Protein AF-A0A7S3RGZ0-F1 (afdb_monomer)

Foldseek 3Di:
DDDDDDDDDDDDDDPPVPPPVQPPCQPPLVVLQLDPVSLVVLLVQLVPDPDQVSNLSSLVVCQPPLLVLQQRPRSLVSLVSSVPRHDCVSNVSNVVVCPVDPCSVVVSVP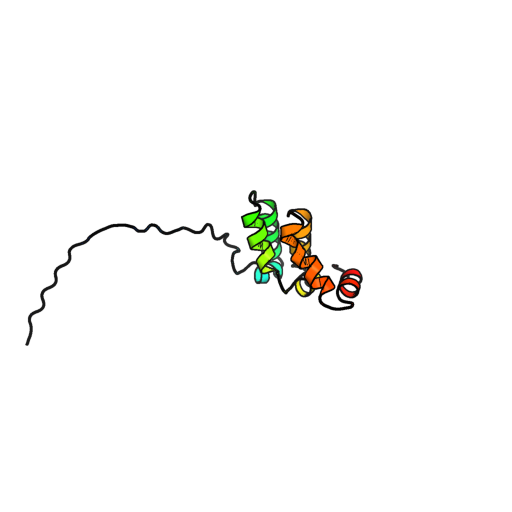HPRD

pLDDT: mean 83.31, std 21.89, range [33.78, 97.88]

Sequence (114 aa):
EALANATSAATSGDKSAQRRHTSPLAGQVWALSQDPQGCREVQRAIEAAVDDEAKAAIANELRGRVFEALRCPHANYVLQKCIINMRPQAIQFVVDELQARSGLAAQAARHKYG

InterPro d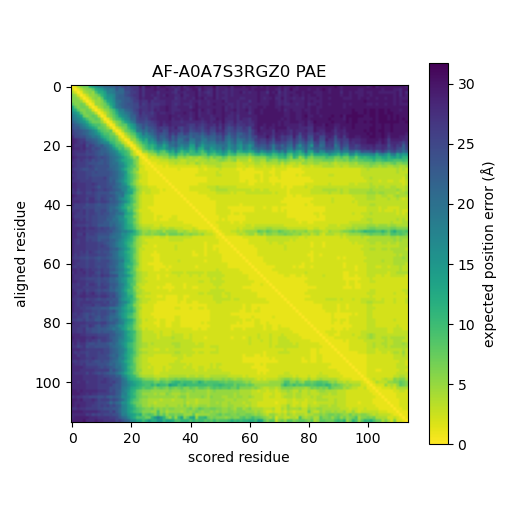omains:
  IPR001313 Pumilio RNA-binding repeat [PF00806] (29-62)
  IPR001313 Pumilio RNA-binding repeat [PF00806] (73-98)
  IPR011989 Armadillo-like helical [G3DSA:1.25.10.10] (8-114)
  IPR016024 Armadillo-type fold [SSF48371] (12-114)
  IPR033133 Pumilio homology domain [PS50303] (1-114)

Secondary structure (DSSP, 8-state):
-----------------------TTTTTHHHHHTSTTHHHHHHHHHHH--SHHHHHHHHHTTTT-HHHHHHSTTHHHHHHHHHHHS-HHHHHHHHHHHHSSTTHHHHHHTSTT-

Solvent-accessible surface area (backbone atoms only — not comparable to full-atom values): 6949 Å² total; per-residue (Å²): 132,89,82,87,80,89,80,90,77,88,78,86,84,76,89,77,71,79,72,67,87,65,56,94,50,70,97,38,47,53,66,28,20,64,30,87,62,39,20,53,54,55,40,49,49,53,71,67,46,87,47,68,65,63,40,37,57,56,50,55,58,43,63,98,37,54,72,58,29,31,70,35,96,33,16,24,59,38,54,51,46,48,66,75,74,48,60,67,82,67,52,43,64,54,58,51,59,33,61,73,40,89,64,42,48,62,50,39,66,68,37,99,62,74

Organism: NCBI:txid141414

Structure (mmCIF, N/CA/C/O backbone):
data_AF-A0A7S3RGZ0-F1
#
_entry.id   AF-A0A7S3RGZ0-F1
#
loop_
_atom_site.group_PDB
_atom_site.id
_atom_site.type_symbol
_atom_site.label_atom_id
_atom_site.label_alt_id
_atom_site.label_comp_id
_atom_site.label_asym_id
_atom_site.label_entity_id
_atom_site.label_seq_id
_atom_site.pdbx_PDB_ins_code
_atom_site.Cartn_x
_atom_site.Cartn_y
_atom_site.Cartn_z
_atom_site.occupancy
_atom_site.B_iso_or_equiv
_atom_site.auth_seq_id
_atom_site.auth_comp_id
_atom_site.auth_asym_id
_atom_site.auth_atom_id
_atom_site.pdbx_PDB_model_num
ATOM 1 N N . GLU A 1 1 ? -8.462 -50.787 -43.543 1.00 34.25 1 GLU A N 1
ATOM 2 C CA . GLU A 1 1 ? -7.062 -50.986 -43.122 1.00 34.25 1 GLU A CA 1
ATOM 3 C C . GLU A 1 1 ? -6.193 -49.892 -43.721 1.00 34.25 1 GLU A C 1
ATOM 5 O O . GLU A 1 1 ? -6.610 -49.258 -44.679 1.00 34.25 1 GLU A O 1
ATOM 10 N N . ALA A 1 2 ? -5.078 -49.634 -43.044 1.00 34.03 2 ALA A N 1
ATOM 11 C CA . ALA A 1 2 ? -4.097 -48.563 -43.188 1.00 34.03 2 ALA A CA 1
ATOM 12 C C . ALA A 1 2 ? -3.959 -47.859 -44.552 1.00 34.03 2 ALA A C 1
ATOM 14 O O . ALA A 1 2 ? -3.801 -48.506 -45.579 1.00 34.03 2 ALA A O 1
ATOM 15 N N . LEU A 1 3 ? -3.812 -46.530 -44.497 1.00 34.41 3 LEU A N 1
ATOM 16 C CA . LEU A 1 3 ? -2.599 -45.868 -44.988 1.00 34.41 3 LEU A CA 1
ATOM 17 C C . LEU A 1 3 ? -2.483 -44.467 -44.376 1.00 34.41 3 LEU A C 1
ATOM 19 O O . LEU A 1 3 ? -3.211 -43.535 -44.708 1.00 34.41 3 LEU A O 1
ATOM 23 N N . ALA A 1 4 ? -1.555 -44.371 -43.429 1.00 37.09 4 ALA A N 1
ATOM 24 C CA . ALA A 1 4 ? -0.995 -43.131 -42.935 1.00 37.09 4 ALA A CA 1
ATOM 25 C C . ALA A 1 4 ? -0.240 -42.425 -44.066 1.00 37.09 4 ALA A C 1
ATOM 27 O O . ALA A 1 4 ? 0.467 -43.081 -44.830 1.00 37.09 4 ALA A O 1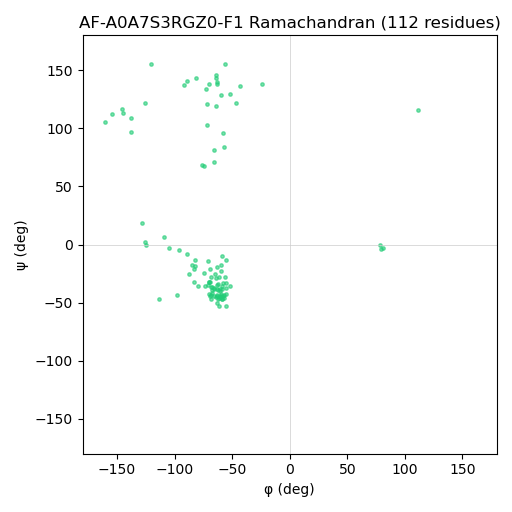
ATOM 28 N N . ASN A 1 5 ? -0.302 -41.095 -44.115 1.00 36.62 5 ASN A N 1
ATOM 29 C CA . ASN A 1 5 ? 0.834 -40.354 -44.638 1.00 36.62 5 ASN A CA 1
ATOM 30 C C . ASN A 1 5 ? 1.012 -39.035 -43.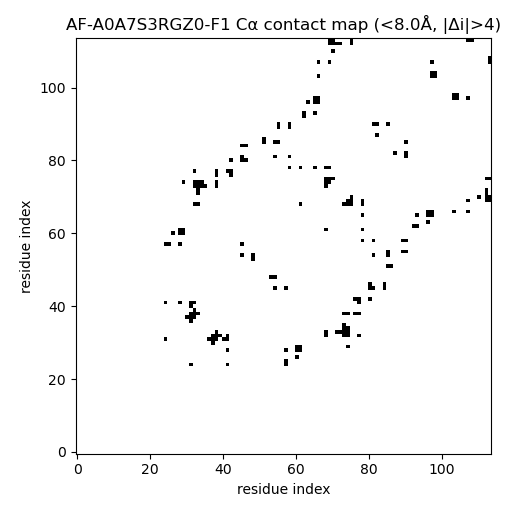893 1.00 36.62 5 ASN A C 1
ATOM 32 O O . ASN A 1 5 ? 0.175 -38.136 -43.934 1.00 36.62 5 ASN A O 1
ATOM 36 N N . ALA A 1 6 ? 2.124 -38.981 -43.169 1.00 37.28 6 ALA A N 1
ATOM 37 C CA . ALA A 1 6 ? 2.649 -37.795 -42.537 1.00 37.28 6 ALA A CA 1
ATOM 38 C C . ALA A 1 6 ? 3.174 -36.843 -43.616 1.00 37.28 6 ALA A C 1
ATOM 40 O O . ALA A 1 6 ? 3.856 -37.251 -44.554 1.00 37.28 6 ALA A O 1
ATOM 41 N N . THR A 1 7 ? 2.907 -35.553 -43.464 1.00 38.34 7 THR A N 1
ATOM 42 C CA . THR A 1 7 ? 3.682 -34.509 -44.135 1.00 38.34 7 THR A CA 1
ATOM 43 C C . THR A 1 7 ? 3.916 -33.395 -43.134 1.00 38.34 7 THR A C 1
ATOM 45 O O . THR A 1 7 ? 3.064 -32.555 -42.866 1.00 38.34 7 THR A O 1
ATOM 48 N N . SER A 1 8 ? 5.096 -33.453 -42.533 1.00 37.62 8 SER A N 1
ATOM 49 C CA . SER A 1 8 ? 5.749 -32.355 -41.845 1.00 37.62 8 SER A CA 1
ATOM 50 C C . SER A 1 8 ? 6.235 -31.332 -42.872 1.00 37.62 8 SER A C 1
ATOM 52 O O . SER A 1 8 ? 7.075 -31.658 -43.708 1.00 37.62 8 SER A O 1
ATOM 54 N N . ALA A 1 9 ? 5.772 -30.092 -42.765 1.00 35.72 9 ALA A N 1
ATOM 55 C CA . ALA A 1 9 ? 6.480 -28.938 -43.296 1.00 35.72 9 ALA A CA 1
ATOM 56 C C . ALA A 1 9 ? 6.241 -27.757 -42.356 1.00 35.72 9 ALA A C 1
ATOM 58 O O . ALA A 1 9 ? 5.112 -27.341 -42.109 1.00 35.72 9 ALA A O 1
ATOM 59 N N . ALA A 1 10 ? 7.341 -27.294 -41.774 1.00 41.72 10 ALA A N 1
ATOM 60 C CA . ALA A 1 10 ? 7.418 -26.135 -40.919 1.00 41.72 10 ALA A CA 1
ATOM 61 C C . ALA A 1 10 ? 7.049 -24.860 -41.684 1.00 41.72 10 ALA A C 1
ATOM 63 O O . ALA A 1 10 ? 7.545 -24.635 -42.787 1.00 41.72 10 ALA A O 1
ATOM 64 N N . THR A 1 11 ? 6.304 -23.974 -41.032 1.00 39.03 11 THR A N 1
ATOM 65 C CA . THR A 1 11 ? 6.370 -22.543 -41.326 1.00 39.03 11 THR A CA 1
ATOM 66 C C . THR A 1 11 ? 6.351 -21.759 -40.027 1.00 39.03 11 THR A C 1
ATOM 68 O O . THR A 1 11 ? 5.385 -21.717 -39.271 1.00 39.03 11 THR A O 1
ATOM 71 N N . SER A 1 12 ? 7.528 -21.207 -39.778 1.00 42.75 12 SER A N 1
ATOM 72 C CA . SER A 1 12 ? 7.905 -20.210 -38.797 1.00 42.75 12 SER A CA 1
ATOM 73 C C . SER A 1 12 ? 7.081 -18.923 -38.909 1.00 42.75 12 SER A C 1
ATOM 75 O O . SER A 1 12 ? 6.659 -18.547 -39.998 1.00 42.75 12 SER A O 1
ATOM 77 N N . GLY A 1 13 ? 6.991 -18.199 -37.791 1.00 33.78 13 GLY A N 1
ATOM 78 C CA . GLY A 1 13 ? 6.513 -16.814 -37.716 1.00 33.78 13 GLY A CA 1
ATOM 79 C C . GLY A 1 13 ? 5.172 -16.730 -36.988 1.00 33.78 13 GLY A C 1
ATOM 80 O O . GLY A 1 13 ? 4.191 -17.291 -37.440 1.00 33.78 13 GLY A O 1
ATOM 81 N N . ASP A 1 14 ? 5.022 -16.096 -35.833 1.00 38.12 14 ASP A N 1
ATOM 82 C CA . ASP A 1 14 ? 5.862 -15.115 -35.163 1.00 38.12 14 ASP A CA 1
ATOM 83 C C . ASP A 1 14 ? 5.543 -15.226 -33.664 1.00 38.12 14 ASP A C 1
ATOM 85 O O . ASP A 1 14 ? 4.426 -14.956 -33.217 1.00 38.12 14 ASP A O 1
ATOM 89 N N . LYS A 1 15 ? 6.517 -15.696 -32.875 1.00 39.72 15 LYS A N 1
ATOM 90 C CA . LYS A 1 15 ? 6.463 -15.635 -31.412 1.00 39.72 15 LYS A CA 1
ATOM 91 C C . LYS A 1 15 ? 6.774 -14.205 -30.989 1.00 39.72 15 LYS A C 1
ATOM 93 O O . LYS A 1 15 ? 7.772 -13.952 -30.319 1.00 39.72 15 LYS A O 1
ATOM 98 N N . SER A 1 16 ? 5.869 -13.291 -31.300 1.00 40.56 16 SER A N 1
ATOM 99 C CA . SER A 1 16 ? 5.763 -12.021 -30.601 1.00 40.56 16 SER A CA 1
ATOM 100 C C . SER A 1 16 ? 5.138 -12.304 -29.238 1.00 40.56 16 SER A C 1
ATOM 102 O O . SER A 1 16 ? 3.990 -11.978 -28.944 1.00 40.56 16 SER A O 1
ATOM 104 N N . ALA A 1 17 ? 5.911 -13.008 -28.406 1.00 47.41 17 ALA A N 1
ATOM 105 C CA . ALA A 1 17 ? 5.709 -13.049 -26.979 1.00 47.41 17 ALA A CA 1
ATOM 106 C C . ALA A 1 17 ? 5.797 -11.600 -26.518 1.00 47.41 17 ALA A C 1
ATOM 108 O O . ALA A 1 17 ? 6.886 -11.066 -26.309 1.00 47.41 17 ALA A O 1
ATOM 109 N N . GLN A 1 18 ? 4.632 -10.969 -26.391 1.00 46.25 18 GLN 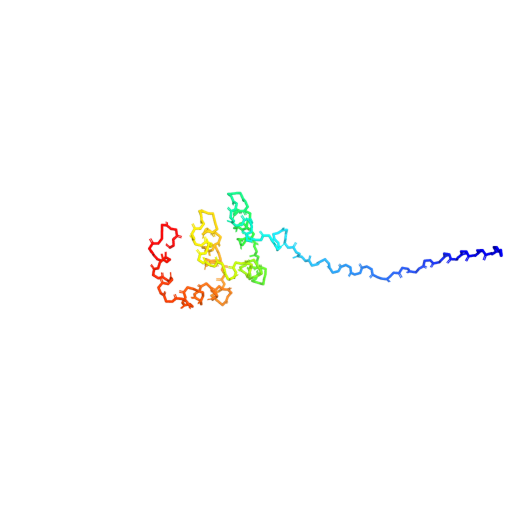A N 1
ATOM 110 C CA . GLN A 1 18 ? 4.441 -9.781 -25.589 1.00 46.25 18 GLN A CA 1
ATOM 111 C C . GLN A 1 18 ? 4.895 -10.169 -24.179 1.00 46.25 18 GLN A C 1
ATOM 113 O O . GLN A 1 18 ? 4.097 -10.617 -23.353 1.00 46.25 18 GLN A O 1
ATOM 118 N N . ARG A 1 19 ? 6.206 -10.084 -23.917 1.00 44.44 19 ARG A N 1
ATOM 119 C CA . ARG A 1 19 ? 6.785 -10.121 -22.580 1.00 44.44 19 ARG A CA 1
ATOM 120 C C . ARG A 1 19 ? 6.271 -8.855 -21.928 1.00 44.44 19 ARG A C 1
ATOM 122 O O . ARG A 1 19 ? 6.930 -7.822 -21.931 1.00 44.44 19 ARG A O 1
ATOM 129 N N . ARG A 1 20 ? 5.035 -8.927 -21.432 1.00 47.78 20 ARG A N 1
ATOM 130 C CA . ARG A 1 20 ? 4.539 -8.002 -20.429 1.00 47.78 20 ARG A CA 1
ATOM 131 C C . ARG A 1 20 ? 5.658 -7.956 -19.399 1.00 47.78 20 ARG A C 1
ATOM 133 O O . ARG A 1 20 ? 6.068 -9.010 -18.910 1.00 47.78 20 ARG A O 1
ATOM 140 N N . HIS A 1 21 ? 6.203 -6.776 -19.140 1.00 43.97 21 HIS A N 1
ATOM 141 C CA . HIS A 1 21 ? 7.060 -6.558 -17.986 1.00 43.97 21 HIS A CA 1
ATOM 142 C C . HIS A 1 21 ? 6.180 -6.727 -16.741 1.00 43.97 21 HIS A C 1
ATOM 144 O O . HIS A 1 21 ? 5.800 -5.769 -16.082 1.00 43.97 21 HIS A O 1
ATOM 150 N N . THR A 1 22 ? 5.769 -7.961 -16.452 1.00 48.94 22 THR A N 1
ATOM 151 C CA . THR A 1 22 ? 5.156 -8.312 -15.186 1.00 48.94 22 THR A CA 1
ATOM 152 C C . THR A 1 22 ? 6.297 -8.261 -14.194 1.00 48.94 22 THR A C 1
ATOM 154 O O . THR A 1 22 ? 7.159 -9.143 -14.192 1.00 48.94 22 THR A O 1
ATOM 157 N N . SER A 1 23 ? 6.347 -7.186 -13.405 1.00 61.41 23 SER A N 1
ATOM 158 C CA . SER A 1 23 ? 7.134 -7.173 -12.175 1.00 61.41 23 SER A CA 1
ATOM 159 C C . SER A 1 23 ? 6.908 -8.515 -11.462 1.00 61.41 23 SER A C 1
ATOM 161 O O . SER A 1 23 ? 5.758 -8.962 -11.424 1.00 61.41 23 SER A O 1
ATOM 163 N N . PRO A 1 24 ? 7.941 -9.189 -10.926 1.00 71.62 24 PRO A N 1
ATOM 164 C CA . PRO A 1 24 ? 7.789 -10.484 -10.247 1.00 71.62 24 PRO A CA 1
ATOM 165 C C . PRO A 1 24 ? 6.773 -10.454 -9.088 1.00 71.62 24 PRO A C 1
ATOM 167 O O . PRO A 1 24 ? 6.337 -11.499 -8.619 1.00 71.62 24 PRO A O 1
ATOM 170 N N . LEU A 1 25 ? 6.370 -9.254 -8.664 1.00 83.00 25 LEU A N 1
ATOM 171 C CA . LEU A 1 25 ? 5.368 -8.991 -7.638 1.00 83.00 25 LEU A CA 1
ATOM 172 C C . LEU A 1 25 ? 3.919 -8.998 -8.149 1.00 83.00 25 LEU A C 1
ATOM 174 O O . LEU A 1 25 ? 3.006 -9.086 -7.334 1.00 83.00 25 LEU A O 1
ATOM 178 N N . ALA A 1 26 ? 3.694 -8.879 -9.460 1.00 85.62 26 ALA A N 1
ATOM 179 C CA . ALA A 1 26 ? 2.357 -8.726 -10.029 1.00 85.62 26 ALA A CA 1
ATOM 180 C C . ALA A 1 26 ? 1.460 -9.924 -9.677 1.00 85.62 26 ALA A C 1
ATOM 182 O O . ALA A 1 26 ? 1.831 -11.081 -9.885 1.00 85.62 26 ALA A O 1
ATOM 183 N N . GLY A 1 27 ? 0.274 -9.637 -9.143 1.00 91.62 27 GLY A N 1
ATOM 184 C CA . GLY A 1 27 ? -0.689 -10.627 -8.653 1.00 91.62 27 GLY A CA 1
ATOM 185 C C . GLY A 1 27 ? -0.366 -11.200 -7.269 1.00 91.62 27 GLY A C 1
ATOM 186 O O . GLY A 1 27 ? -1.112 -12.043 -6.772 1.00 91.62 27 GLY A O 1
ATOM 187 N N . GLN A 1 28 ? 0.732 -10.771 -6.645 1.00 94.88 28 GLN A N 1
ATOM 188 C CA . GLN A 1 28 ? 1.184 -11.230 -5.331 1.00 94.88 28 GLN A CA 1
ATOM 189 C C . GLN A 1 28 ? 1.385 -10.075 -4.343 1.00 94.88 28 GLN A C 1
ATOM 191 O O . GLN A 1 28 ? 1.732 -10.328 -3.189 1.00 94.88 28 GLN A O 1
ATOM 196 N N . VAL A 1 29 ? 1.145 -8.820 -4.745 1.00 96.31 29 VAL A N 1
ATOM 197 C CA . VAL A 1 29 ? 1.478 -7.635 -3.937 1.00 96.31 29 VAL A CA 1
ATOM 198 C C . VAL A 1 29 ? 0.800 -7.698 -2.579 1.00 96.31 29 VAL A C 1
ATOM 200 O O . VAL A 1 29 ? 1.442 -7.437 -1.564 1.00 96.31 29 VAL A O 1
ATOM 203 N N . TRP A 1 30 ? -0.476 -8.088 -2.534 1.00 97.25 30 TRP A N 1
ATOM 204 C CA . TRP A 1 30 ? -1.191 -8.216 -1.268 1.00 97.25 30 TRP A CA 1
ATOM 205 C C . TRP A 1 30 ? -0.556 -9.252 -0.338 1.00 97.25 30 TRP A C 1
ATOM 207 O O . TRP A 1 30 ? -0.246 -8.933 0.807 1.00 97.25 30 TRP A O 1
ATOM 217 N N . ALA A 1 31 ? -0.338 -10.472 -0.837 1.00 97.00 31 ALA A N 1
ATOM 218 C CA . ALA A 1 31 ? 0.216 -11.562 -0.041 1.00 97.00 31 ALA A CA 1
ATOM 219 C C . ALA A 1 31 ? 1.617 -11.208 0.480 1.00 97.00 31 ALA A C 1
ATOM 221 O O . ALA A 1 31 ? 1.896 -11.357 1.667 1.00 97.00 31 ALA A O 1
ATOM 222 N N . LEU A 1 32 ? 2.465 -10.647 -0.386 1.00 97.31 32 LEU A N 1
ATOM 223 C CA . LEU A 1 32 ? 3.809 -10.207 -0.020 1.00 97.31 32 LEU A CA 1
ATOM 224 C C . LEU A 1 32 ? 3.784 -9.043 0.971 1.00 97.31 32 LEU A C 1
ATOM 226 O O . LEU A 1 32 ? 4.588 -9.018 1.893 1.00 97.31 32 LEU A O 1
ATOM 230 N N . SER A 1 33 ? 2.842 -8.106 0.849 1.00 97.75 33 SER A N 1
ATOM 231 C CA . SER A 1 33 ? 2.721 -6.980 1.787 1.00 97.75 33 SER A CA 1
ATOM 232 C C . SER A 1 33 ? 2.440 -7.431 3.222 1.00 97.75 33 SER A C 1
ATOM 234 O O . SER A 1 33 ? 2.818 -6.734 4.162 1.00 97.75 33 SER A O 1
ATOM 236 N N . GLN A 1 34 ? 1.795 -8.584 3.410 1.00 97.56 34 GLN A N 1
ATOM 237 C CA . GLN A 1 34 ? 1.529 -9.154 4.731 1.00 97.56 34 GLN A CA 1
ATOM 238 C C . GLN A 1 34 ? 2.722 -9.932 5.311 1.00 97.56 34 GLN A C 1
ATOM 240 O O . GLN A 1 34 ? 2.721 -10.219 6.507 1.00 97.56 34 GLN A O 1
ATOM 245 N N . ASP A 1 35 ? 3.733 -10.250 4.499 1.00 96.88 35 ASP A N 1
ATOM 246 C CA . ASP A 1 35 ? 4.909 -11.024 4.899 1.00 96.88 35 ASP A CA 1
ATOM 247 C C . ASP A 1 35 ? 6.049 -10.125 5.442 1.00 96.88 35 ASP A C 1
ATOM 249 O O . ASP A 1 35 ? 6.313 -9.052 4.884 1.00 96.88 35 ASP A O 1
ATOM 253 N N . PRO A 1 36 ? 6.781 -10.535 6.501 1.00 94.00 36 PRO A N 1
ATOM 254 C CA . PRO A 1 36 ? 7.886 -9.751 7.060 1.00 94.00 36 PRO A CA 1
ATOM 255 C C . PRO A 1 36 ? 9.020 -9.413 6.078 1.00 94.00 36 PRO A C 1
ATOM 257 O O . PRO A 1 36 ? 9.647 -8.357 6.217 1.00 94.00 36 PRO A O 1
ATOM 260 N N . GLN A 1 37 ? 9.314 -10.292 5.115 1.00 95.31 37 GLN A N 1
ATOM 261 C CA . GLN A 1 37 ? 10.336 -10.075 4.086 1.00 95.31 37 GLN A CA 1
ATOM 262 C C . GLN A 1 37 ? 9.709 -9.570 2.787 1.00 95.31 37 GLN A C 1
ATOM 264 O O . GLN A 1 37 ? 10.196 -8.587 2.225 1.00 95.31 37 GLN A O 1
ATOM 269 N N . GLY A 1 38 ? 8.586 -10.156 2.371 1.00 95.75 38 GLY A N 1
ATOM 270 C CA . GLY A 1 38 ? 7.840 -9.757 1.180 1.00 95.75 38 GLY A CA 1
ATOM 271 C C . GLY A 1 38 ? 7.449 -8.281 1.205 1.00 95.75 38 GLY A C 1
ATOM 272 O O . GLY A 1 38 ? 7.583 -7.591 0.194 1.00 95.75 38 GLY A O 1
ATOM 273 N N . CYS A 1 39 ? 7.093 -7.728 2.371 1.00 96.88 39 CYS A N 1
ATOM 274 C CA . CYS A 1 39 ? 6.747 -6.312 2.458 1.00 96.88 39 CYS A CA 1
ATOM 275 C C . CYS A 1 39 ? 7.943 -5.410 2.126 1.00 96.88 39 CYS A C 1
ATOM 277 O O . CYS A 1 39 ? 7.753 -4.311 1.612 1.00 96.88 39 CYS A O 1
ATOM 279 N N . ARG A 1 40 ? 9.183 -5.857 2.369 1.00 97.38 40 ARG A N 1
ATOM 280 C CA . ARG A 1 40 ? 10.399 -5.109 2.016 1.00 97.38 40 ARG A CA 1
ATOM 281 C C . ARG A 1 40 ? 10.652 -5.146 0.515 1.00 97.38 40 ARG A C 1
ATOM 283 O O . ARG A 1 40 ? 11.115 -4.155 -0.040 1.00 97.38 40 ARG A O 1
ATOM 290 N N . GLU A 1 41 ? 10.345 -6.260 -0.140 1.00 96.12 41 GLU A N 1
ATOM 291 C CA . GLU A 1 41 ? 10.454 -6.387 -1.596 1.00 96.12 41 GLU A CA 1
ATOM 292 C C . GLU A 1 41 ? 9.466 -5.464 -2.306 1.00 96.12 41 GLU A C 1
ATOM 294 O O . GLU A 1 41 ? 9.860 -4.726 -3.210 1.00 96.12 41 GLU A O 1
ATOM 299 N N . VAL A 1 42 ? 8.216 -5.420 -1.836 1.00 96.81 42 VAL A N 1
ATOM 300 C CA . VAL A 1 42 ? 7.200 -4.509 -2.379 1.00 96.81 42 VAL A CA 1
ATOM 301 C C . VAL A 1 42 ? 7.602 -3.047 -2.167 1.00 96.81 42 VAL A C 1
ATOM 303 O O . VAL A 1 42 ? 7.537 -2.254 -3.103 1.00 96.81 42 VAL A O 1
ATOM 306 N N . GLN A 1 43 ? 8.086 -2.685 -0.973 1.00 97.12 43 GLN A N 1
ATOM 307 C CA . GLN A 1 43 ? 8.565 -1.322 -0.702 1.00 97.12 43 GLN A CA 1
ATOM 308 C C . GLN A 1 43 ? 9.724 -0.922 -1.624 1.00 97.12 43 GLN A C 1
ATOM 310 O O . GLN A 1 43 ? 9.682 0.153 -2.218 1.00 97.12 43 GLN A O 1
ATOM 315 N N . ARG A 1 44 ? 10.717 -1.802 -1.815 1.00 95.94 44 ARG A N 1
ATOM 316 C CA . ARG A 1 44 ? 11.831 -1.556 -2.746 1.00 95.94 44 ARG A CA 1
ATOM 317 C C . ARG A 1 44 ? 11.356 -1.407 -4.184 1.00 95.94 44 ARG A C 1
ATOM 319 O O . ARG A 1 44 ? 11.883 -0.568 -4.901 1.00 95.94 44 ARG A O 1
ATOM 326 N N . ALA A 1 45 ? 10.374 -2.195 -4.614 1.00 94.44 45 ALA A N 1
ATOM 327 C CA . ALA A 1 45 ? 9.823 -2.067 -5.957 1.00 94.44 45 ALA A CA 1
ATOM 328 C C . ALA A 1 45 ? 9.094 -0.733 -6.163 1.00 94.44 45 ALA A C 1
ATOM 330 O O . ALA A 1 45 ? 9.242 -0.132 -7.223 1.00 94.44 45 ALA A O 1
ATOM 331 N N . ILE A 1 46 ? 8.370 -0.237 -5.153 1.00 95.00 46 ILE A N 1
ATOM 332 C CA . ILE A 1 46 ? 7.752 1.099 -5.189 1.00 95.00 46 ILE A CA 1
ATOM 333 C C . ILE A 1 46 ? 8.822 2.196 -5.285 1.00 95.00 46 ILE A C 1
ATOM 335 O O . ILE A 1 46 ? 8.657 3.138 -6.058 1.00 95.00 46 ILE A O 1
ATOM 339 N N . GLU A 1 47 ? 9.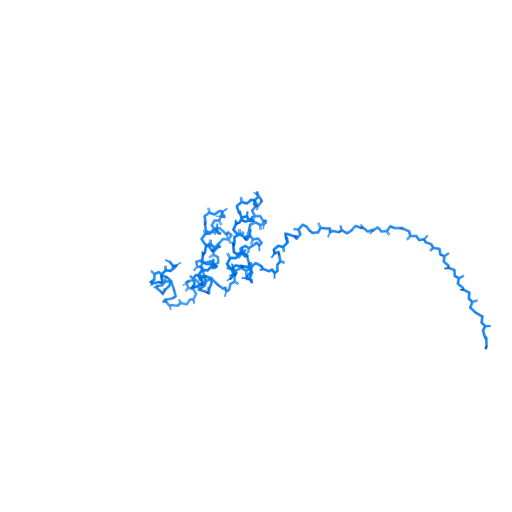909 2.079 -4.520 1.00 94.69 47 GLU A N 1
ATOM 340 C CA . GLU A 1 47 ? 11.006 3.059 -4.508 1.00 94.69 47 GLU A CA 1
ATOM 341 C C . GLU A 1 47 ? 11.847 3.026 -5.795 1.00 94.69 47 GLU A C 1
ATOM 343 O O . GLU A 1 47 ? 12.296 4.069 -6.264 1.00 94.69 47 GLU A O 1
ATOM 348 N N . ALA A 1 48 ? 12.044 1.844 -6.387 1.00 92.62 48 ALA A N 1
ATOM 349 C CA . ALA A 1 48 ? 12.829 1.663 -7.607 1.00 92.62 48 ALA A CA 1
ATOM 350 C C . ALA A 1 48 ? 12.040 1.934 -8.898 1.00 92.62 48 ALA A C 1
ATOM 352 O O . ALA A 1 48 ? 12.644 2.176 -9.944 1.00 92.62 48 ALA A O 1
ATOM 353 N N . ALA A 1 49 ? 10.706 1.867 -8.860 1.00 90.38 49 ALA A N 1
ATOM 354 C CA . ALA A 1 49 ? 9.879 2.155 -10.022 1.00 90.38 49 ALA A CA 1
ATOM 355 C C . ALA A 1 49 ? 10.047 3.625 -10.440 1.00 90.38 49 ALA A C 1
ATOM 357 O O . ALA A 1 49 ? 9.749 4.545 -9.681 1.00 90.38 49 ALA A O 1
ATOM 358 N N . VAL A 1 50 ? 10.519 3.842 -11.667 1.00 89.12 50 VAL A N 1
ATOM 359 C CA . VAL A 1 50 ? 10.646 5.186 -12.259 1.00 89.12 50 VAL A CA 1
ATOM 360 C C . VAL A 1 50 ? 9.316 5.646 -12.852 1.00 89.12 50 VAL A C 1
ATOM 362 O O . VAL A 1 50 ? 9.006 6.832 -12.844 1.00 89.12 50 VAL A O 1
ATOM 365 N N . ASP A 1 51 ? 8.532 4.694 -13.347 1.00 91.62 51 ASP A N 1
ATOM 366 C CA . ASP A 1 51 ? 7.279 4.945 -14.036 1.00 91.62 51 ASP A CA 1
ATOM 367 C C . ASP A 1 51 ? 6.074 4.937 -13.080 1.00 91.62 51 ASP A C 1
ATOM 369 O O . ASP A 1 51 ? 5.943 4.086 -12.192 1.00 91.62 51 ASP A O 1
ATOM 373 N N . ASP A 1 52 ? 5.181 5.902 -13.285 1.00 92.75 52 ASP A N 1
ATOM 374 C CA . ASP A 1 52 ? 3.979 6.071 -12.477 1.00 92.75 52 ASP A CA 1
ATOM 375 C C . ASP A 1 52 ? 2.954 4.965 -12.729 1.00 92.75 52 ASP A C 1
ATOM 377 O O . ASP A 1 52 ? 2.230 4.599 -11.802 1.00 92.75 52 ASP A O 1
ATOM 381 N N . GLU A 1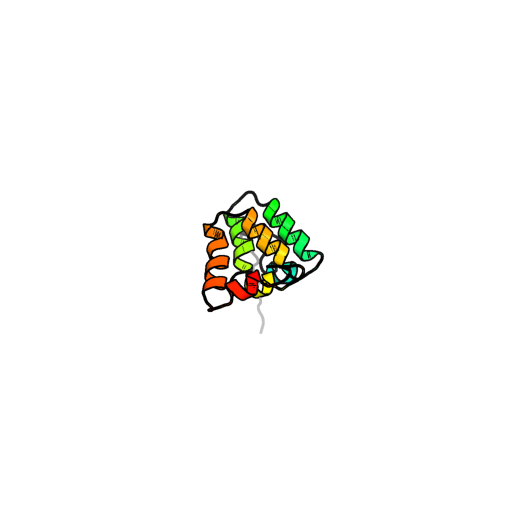 53 ? 2.883 4.421 -13.948 1.00 92.31 53 GLU A N 1
ATOM 382 C CA . GLU A 1 53 ? 1.971 3.319 -14.265 1.00 92.31 53 GLU A CA 1
ATOM 383 C C . GLU A 1 53 ? 2.398 2.047 -13.522 1.00 92.31 53 GLU A C 1
ATOM 385 O O . GLU A 1 53 ? 1.566 1.388 -12.897 1.00 92.31 53 GLU A O 1
ATOM 390 N N . ALA A 1 54 ? 3.702 1.761 -13.468 1.00 91.75 54 ALA A N 1
ATOM 391 C CA . ALA A 1 54 ? 4.244 0.665 -12.667 1.00 91.75 54 ALA A CA 1
ATOM 392 C C . ALA A 1 54 ? 3.935 0.815 -11.163 1.00 91.75 54 ALA A C 1
ATOM 394 O O . ALA A 1 54 ? 3.503 -0.145 -10.517 1.00 91.75 54 ALA A O 1
ATOM 395 N N . LYS A 1 55 ? 4.106 2.018 -10.596 1.00 94.00 55 LYS A N 1
ATOM 396 C CA . LYS A 1 55 ? 3.733 2.308 -9.198 1.00 94.00 55 LYS A CA 1
ATOM 397 C C . LYS A 1 55 ? 2.235 2.129 -8.960 1.00 94.00 55 LYS A C 1
ATOM 399 O O . LYS A 1 55 ? 1.837 1.488 -7.986 1.00 94.00 55 LYS A O 1
ATOM 404 N N . ALA A 1 56 ? 1.410 2.667 -9.856 1.00 94.06 56 ALA A N 1
ATOM 405 C CA . ALA A 1 56 ? -0.039 2.565 -9.774 1.00 94.06 56 ALA A CA 1
ATOM 406 C C . ALA A 1 56 ? -0.512 1.108 -9.869 1.00 94.06 56 ALA A C 1
ATOM 408 O O . ALA A 1 56 ? -1.407 0.720 -9.123 1.00 94.06 56 ALA A O 1
ATOM 409 N N . ALA A 1 57 ? 0.116 0.281 -10.711 1.00 93.38 57 ALA A N 1
ATOM 410 C CA . ALA A 1 57 ? -0.193 -1.143 -10.815 1.00 93.38 57 ALA A CA 1
ATOM 411 C C . ALA A 1 57 ? 0.026 -1.878 -9.481 1.00 93.38 57 ALA A C 1
ATOM 413 O O . ALA A 1 57 ? -0.839 -2.647 -9.066 1.00 93.38 57 ALA A O 1
ATOM 414 N N . ILE A 1 58 ? 1.125 -1.582 -8.773 1.00 93.81 58 ILE A N 1
ATOM 415 C CA . ILE A 1 58 ? 1.386 -2.129 -7.431 1.00 93.81 58 ILE A CA 1
ATOM 416 C C . ILE A 1 58 ? 0.317 -1.649 -6.441 1.00 93.81 58 ILE A C 1
ATOM 418 O O . ILE A 1 58 ? -0.279 -2.459 -5.733 1.00 93.81 58 ILE A O 1
ATOM 422 N N . ALA A 1 59 ? 0.045 -0.341 -6.389 1.00 95.38 59 ALA A N 1
ATOM 423 C CA . ALA A 1 59 ? -0.932 0.213 -5.450 1.00 95.38 59 ALA A CA 1
ATOM 424 C C . ALA A 1 59 ? -2.353 -0.314 -5.686 1.00 95.38 59 ALA A C 1
ATOM 426 O O . ALA A 1 59 ? -3.096 -0.524 -4.728 1.00 95.38 59 ALA A O 1
ATOM 427 N N . ASN A 1 60 ? -2.725 -0.573 -6.939 1.00 95.38 60 ASN A N 1
ATOM 428 C CA . ASN A 1 60 ? -4.057 -1.046 -7.291 1.00 95.38 60 ASN A CA 1
ATOM 429 C C . ASN A 1 60 ? -4.363 -2.445 -6.725 1.00 95.38 60 ASN A C 1
ATOM 431 O O . ASN A 1 60 ? -5.521 -2.751 -6.458 1.00 95.38 60 ASN A O 1
ATOM 435 N N . GLU A 1 61 ? -3.351 -3.279 -6.463 1.00 96.25 61 GLU A N 1
ATOM 436 C CA . GLU A 1 61 ? -3.541 -4.575 -5.790 1.00 96.25 61 GLU A CA 1
ATOM 437 C C . GLU A 1 61 ? -3.886 -4.449 -4.292 1.00 96.25 61 GLU A C 1
ATOM 439 O O . GLU A 1 61 ? -4.349 -5.415 -3.680 1.00 96.25 61 GLU A O 1
ATOM 444 N N . LEU A 1 62 ? -3.694 -3.267 -3.692 1.00 96.38 62 LEU A N 1
ATOM 445 C CA . LEU A 1 62 ? -4.113 -2.961 -2.318 1.00 96.38 62 LEU A CA 1
ATOM 446 C C . LEU A 1 62 ? -5.547 -2.413 -2.242 1.00 96.38 62 LEU A C 1
ATOM 448 O O . LEU A 1 62 ? -6.085 -2.251 -1.143 1.00 96.38 62 LEU A O 1
ATOM 452 N N . ARG A 1 63 ? -6.170 -2.120 -3.390 1.00 96.38 63 ARG A N 1
ATOM 453 C CA . ARG A 1 63 ? -7.528 -1.578 -3.459 1.00 96.38 63 ARG A CA 1
ATOM 454 C C . ARG A 1 63 ? -8.542 -2.569 -2.880 1.00 96.38 63 ARG A C 1
ATOM 456 O O . ARG A 1 63 ? -8.478 -3.774 -3.112 1.00 96.38 63 ARG A O 1
ATOM 463 N N . GLY A 1 64 ? -9.485 -2.048 -2.111 1.00 95.94 64 GLY A N 1
ATOM 464 C CA . GLY A 1 64 ? -10.483 -2.783 -1.340 1.00 95.94 64 GLY A CA 1
ATOM 465 C C . GLY A 1 64 ? -9.965 -3.322 -0.006 1.00 95.94 64 GLY A C 1
ATOM 466 O O . GLY A 1 64 ? -10.737 -3.933 0.732 1.00 95.94 64 GLY A O 1
ATOM 467 N N . ARG A 1 65 ? -8.676 -3.133 0.309 1.00 96.69 65 ARG A N 1
ATOM 468 C CA . ARG A 1 65 ? -8.010 -3.696 1.494 1.00 96.69 65 ARG A CA 1
ATOM 469 C C . ARG A 1 65 ? -7.265 -2.645 2.313 1.00 96.69 65 ARG A C 1
ATOM 471 O O . ARG A 1 65 ? -6.424 -2.999 3.137 1.00 96.69 65 ARG A O 1
ATOM 478 N N . VAL A 1 66 ? -7.575 -1.357 2.148 1.00 96.75 66 VAL A N 1
ATOM 479 C CA . VAL A 1 66 ? -6.843 -0.260 2.809 1.00 96.75 66 VAL A CA 1
ATOM 480 C C . VAL A 1 66 ? -6.845 -0.403 4.330 1.00 96.75 66 VAL A C 1
ATOM 482 O O . VAL A 1 66 ? -5.800 -0.310 4.974 1.00 96.75 66 VAL A O 1
ATOM 485 N N . PHE A 1 67 ? -8.004 -0.692 4.922 1.00 94.94 67 PHE A N 1
ATOM 486 C CA . PHE A 1 67 ? -8.104 -0.845 6.374 1.00 94.94 67 PHE A CA 1
ATOM 487 C C . PHE A 1 67 ? -7.409 -2.114 6.893 1.00 94.94 67 PHE A C 1
ATOM 489 O O . PHE A 1 67 ? -6.855 -2.114 7.992 1.00 94.94 67 PHE A O 1
ATOM 496 N N . GLU A 1 68 ? -7.401 -3.193 6.107 1.00 96.69 68 GLU A N 1
ATOM 497 C CA . GLU A 1 68 ? -6.664 -4.416 6.442 1.00 96.69 68 GLU A CA 1
ATOM 498 C C . GLU A 1 68 ? -5.151 -4.180 6.373 1.00 96.69 68 GLU A C 1
ATOM 500 O O . GLU A 1 68 ? -4.424 -4.573 7.288 1.00 96.69 68 GLU A O 1
ATOM 505 N N . ALA A 1 69 ? -4.687 -3.478 5.333 1.00 97.12 69 ALA A N 1
ATOM 506 C CA . ALA A 1 69 ? -3.293 -3.089 5.171 1.00 97.12 69 ALA A CA 1
ATOM 507 C C . ALA A 1 69 ? -2.815 -2.239 6.356 1.00 97.12 69 ALA A C 1
ATOM 509 O O . ALA A 1 69 ? -1.789 -2.547 6.957 1.00 97.12 69 ALA A O 1
ATOM 510 N N . LEU A 1 70 ? -3.602 -1.233 6.750 1.00 96.62 70 LEU A N 1
ATOM 511 C CA . LEU A 1 70 ? -3.312 -0.357 7.889 1.00 96.62 70 LEU A CA 1
ATOM 512 C C . LEU A 1 70 ? -3.168 -1.129 9.208 1.00 96.62 70 LEU A C 1
ATOM 514 O O . LEU A 1 70 ? -2.319 -0.805 10.035 1.00 96.62 70 LEU A O 1
ATOM 518 N N . ARG A 1 71 ? -3.988 -2.161 9.433 1.00 95.50 71 ARG A N 1
ATOM 519 C CA . ARG A 1 71 ? -3.957 -2.938 10.684 1.00 95.50 71 ARG A CA 1
ATOM 520 C C . ARG A 1 71 ? -2.880 -4.019 10.713 1.00 95.50 71 ARG A C 1
ATOM 522 O O . ARG A 1 71 ? -2.531 -4.495 11.796 1.00 95.50 71 ARG A O 1
ATOM 529 N N . CYS A 1 72 ? -2.359 -4.405 9.556 1.00 97.31 72 CYS A N 1
ATOM 530 C CA . CYS A 1 72 ? -1.297 -5.391 9.437 1.00 97.31 72 CYS A CA 1
ATOM 531 C C . CYS A 1 72 ? 0.049 -4.808 9.915 1.00 97.31 72 CYS A C 1
ATOM 533 O O . CYS A 1 72 ? 0.421 -3.726 9.462 1.00 97.31 72 CYS A O 1
ATOM 535 N N . PRO A 1 73 ? 0.840 -5.524 10.741 1.00 96.25 73 PRO A N 1
ATOM 536 C CA . PRO A 1 73 ? 2.172 -5.079 11.172 1.00 96.25 73 PRO A CA 1
ATOM 537 C C . PRO A 1 73 ? 3.183 -4.851 10.038 1.00 96.25 73 PRO A C 1
ATOM 539 O O . PRO A 1 73 ? 4.184 -4.179 10.262 1.00 96.25 73 PRO A O 1
ATOM 542 N N . HIS A 1 74 ? 2.936 -5.396 8.844 1.00 97.44 74 HIS A N 1
ATOM 543 C CA . HIS A 1 74 ? 3.845 -5.327 7.696 1.00 97.44 74 HIS A CA 1
ATOM 544 C C . HIS A 1 74 ? 3.265 -4.491 6.547 1.00 97.44 74 HIS A C 1
ATOM 546 O O . HIS A 1 74 ? 3.933 -3.585 6.046 1.00 97.44 74 HIS A O 1
ATOM 552 N N . ALA A 1 75 ? 1.998 -4.715 6.182 1.00 97.44 75 ALA A N 1
ATOM 553 C CA . ALA A 1 75 ? 1.394 -4.047 5.029 1.00 97.44 75 ALA A CA 1
ATOM 554 C C . ALA A 1 75 ? 1.162 -2.540 5.246 1.00 97.44 75 ALA A C 1
ATOM 556 O O . ALA A 1 75 ? 1.106 -1.795 4.268 1.00 97.44 75 ALA A O 1
ATOM 557 N N . ASN A 1 76 ? 1.102 -2.066 6.499 1.00 97.88 76 ASN A N 1
ATOM 558 C CA . ASN A 1 76 ? 0.983 -0.634 6.800 1.00 97.88 76 ASN A CA 1
ATOM 559 C C . ASN A 1 76 ? 2.165 0.165 6.221 1.00 97.88 76 ASN A C 1
ATOM 561 O O . ASN A 1 76 ? 1.967 1.255 5.687 1.00 97.88 76 ASN A O 1
ATOM 565 N N . TYR A 1 77 ? 3.369 -0.414 6.219 1.00 97.81 77 TYR A N 1
ATOM 566 C CA . TYR A 1 77 ? 4.554 0.223 5.644 1.00 97.81 77 TYR A CA 1
ATOM 567 C C . TYR A 1 77 ? 4.469 0.326 4.121 1.00 97.81 77 TYR A C 1
ATOM 569 O O . TYR A 1 77 ? 4.871 1.335 3.546 1.00 97.81 77 TYR A O 1
ATOM 577 N N . VAL A 1 78 ? 3.899 -0.684 3.458 1.00 97.69 78 VAL A N 1
ATOM 578 C CA . VAL A 1 78 ? 3.655 -0.637 2.009 1.00 97.69 78 VAL A CA 1
ATOM 579 C C . VAL A 1 78 ? 2.650 0.467 1.682 1.00 97.69 78 VAL A C 1
ATOM 581 O O . VAL A 1 78 ? 2.902 1.277 0.792 1.00 97.69 78 VAL A O 1
ATOM 584 N N . LEU A 1 79 ? 1.554 0.558 2.443 1.00 97.12 79 LEU A N 1
ATOM 585 C CA . LEU A 1 79 ? 0.544 1.600 2.262 1.00 97.12 79 LEU A CA 1
ATOM 586 C C . LEU A 1 79 ? 1.144 3.007 2.436 1.00 97.12 79 LEU A C 1
ATOM 588 O O . LEU A 1 79 ? 0.931 3.875 1.590 1.00 97.12 79 LEU A O 1
ATOM 592 N N . GLN A 1 80 ? 1.964 3.218 3.471 1.00 97.25 80 GLN A N 1
ATOM 593 C CA . GLN A 1 80 ? 2.704 4.471 3.669 1.00 97.25 80 GLN A CA 1
ATOM 594 C C . GLN A 1 80 ? 3.651 4.770 2.501 1.00 97.25 80 GLN A C 1
ATOM 596 O O . GLN A 1 80 ? 3.767 5.918 2.071 1.00 97.25 80 GLN A O 1
ATOM 601 N N . LYS A 1 81 ? 4.309 3.748 1.939 1.00 97.12 81 LYS A N 1
ATOM 602 C CA . LYS A 1 81 ? 5.194 3.933 0.785 1.00 97.12 81 LYS A CA 1
ATOM 603 C C . LYS A 1 81 ? 4.452 4.330 -0.475 1.00 97.12 81 LYS A C 1
ATOM 605 O O . LYS A 1 81 ? 4.964 5.191 -1.190 1.00 97.12 81 LYS A O 1
ATOM 610 N N . CYS A 1 82 ? 3.254 3.801 -0.703 1.00 96.88 82 CYS A N 1
ATOM 611 C CA . CYS A 1 82 ? 2.373 4.302 -1.754 1.00 96.88 82 CYS A CA 1
ATOM 612 C C . CYS A 1 82 ? 2.047 5.785 -1.534 1.00 96.88 82 CYS A C 1
ATOM 614 O O . CYS A 1 82 ? 2.199 6.578 -2.457 1.00 96.88 82 CYS A O 1
ATOM 616 N N . ILE A 1 83 ? 1.684 6.173 -0.306 1.00 95.81 83 ILE A N 1
ATOM 617 C CA . ILE A 1 83 ? 1.324 7.562 0.026 1.00 95.81 83 ILE A CA 1
ATOM 618 C C . ILE A 1 83 ? 2.482 8.540 -0.235 1.00 95.81 83 ILE A C 1
ATOM 620 O O . ILE A 1 83 ? 2.257 9.637 -0.735 1.00 95.81 83 ILE A O 1
ATOM 624 N N . ILE A 1 84 ? 3.719 8.144 0.077 1.00 96.38 84 ILE A N 1
ATOM 625 C CA . ILE A 1 84 ? 4.903 9.010 -0.053 1.00 96.38 84 ILE A CA 1
ATOM 626 C C . ILE A 1 84 ? 5.416 9.099 -1.501 1.00 96.38 84 ILE A C 1
ATOM 628 O O . ILE A 1 84 ? 5.918 10.146 -1.903 1.00 96.38 84 ILE A O 1
ATOM 63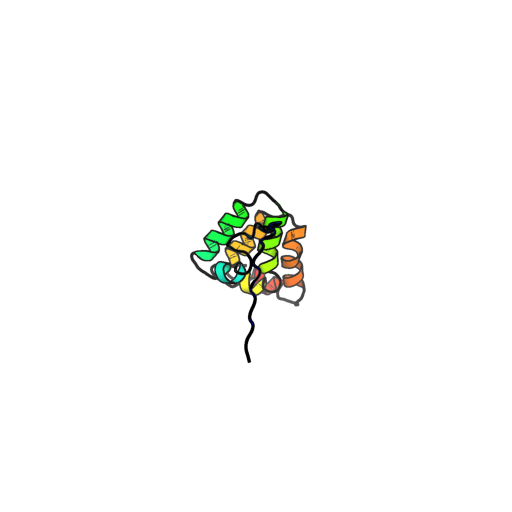2 N N . ASN A 1 85 ? 5.342 8.014 -2.281 1.00 95.62 85 ASN A N 1
ATOM 633 C CA . ASN A 1 85 ? 6.072 7.901 -3.556 1.00 95.62 85 ASN A CA 1
ATOM 634 C C . ASN A 1 85 ? 5.210 8.057 -4.812 1.00 95.62 85 ASN A C 1
ATOM 636 O O . ASN A 1 85 ? 5.747 7.976 -5.924 1.00 95.62 85 ASN A O 1
ATOM 640 N N . MET A 1 86 ? 3.896 8.209 -4.661 1.00 95.56 86 MET A N 1
ATOM 641 C CA . MET A 1 86 ? 2.950 8.212 -5.774 1.00 95.56 86 MET A CA 1
ATOM 642 C C . MET A 1 86 ? 2.168 9.519 -5.837 1.00 95.56 86 MET A C 1
ATOM 644 O O . MET A 1 86 ? 1.974 10.209 -4.837 1.00 95.56 86 MET A O 1
ATOM 648 N N . ARG A 1 87 ? 1.682 9.851 -7.035 1.00 95.44 87 ARG A N 1
ATOM 649 C CA . ARG A 1 87 ? 0.791 10.998 -7.220 1.00 95.44 87 ARG A CA 1
ATOM 650 C C . ARG A 1 87 ? -0.531 10.790 -6.465 1.00 95.44 87 ARG A C 1
ATOM 652 O O . ARG A 1 87 ? -1.037 9.664 -6.462 1.00 95.44 87 ARG A O 1
ATOM 659 N N . PRO A 1 88 ? -1.154 11.854 -5.918 1.00 94.69 88 PRO A N 1
ATOM 660 C CA . PRO A 1 88 ? -2.414 11.751 -5.175 1.00 94.69 88 PRO A CA 1
ATOM 661 C C . PRO A 1 88 ? -3.517 10.996 -5.925 1.00 94.69 88 PRO A C 1
ATOM 663 O O . PRO A 1 88 ? -4.251 10.216 -5.330 1.00 94.69 88 PRO A O 1
ATOM 666 N N . GLN A 1 89 ? -3.586 11.153 -7.250 1.00 94.75 89 GLN A N 1
ATOM 667 C CA . GLN A 1 89 ? -4.574 10.480 -8.094 1.00 94.75 89 GLN A CA 1
ATOM 668 C C . GLN A 1 89 ? -4.433 8.949 -8.069 1.00 94.75 89 GLN A C 1
ATOM 670 O O . GLN A 1 89 ? -5.438 8.247 -8.122 1.00 94.75 89 GLN A O 1
ATOM 675 N N . ALA A 1 90 ? -3.208 8.423 -7.960 1.00 93.88 90 ALA A N 1
ATOM 676 C CA . ALA A 1 90 ? -2.953 6.981 -7.933 1.00 93.88 90 ALA A CA 1
ATOM 677 C C . ALA A 1 90 ? -3.347 6.335 -6.593 1.00 93.88 90 ALA A C 1
ATOM 679 O O . ALA A 1 90 ? -3.662 5.149 -6.549 1.00 93.88 90 ALA A O 1
ATOM 680 N N . ILE A 1 91 ? -3.365 7.117 -5.510 1.00 96.44 91 ILE A N 1
ATOM 681 C CA . ILE A 1 91 ? -3.687 6.660 -4.148 1.00 96.44 91 ILE A CA 1
ATOM 682 C C . ILE A 1 91 ? -5.039 7.174 -3.645 1.00 96.44 91 ILE A C 1
ATOM 684 O O . ILE A 1 91 ? -5.376 6.962 -2.484 1.00 96.44 91 ILE A O 1
ATOM 688 N N . GLN A 1 92 ? -5.830 7.837 -4.493 1.00 96.81 92 GLN A N 1
ATOM 689 C CA . GLN A 1 92 ? -7.115 8.428 -4.103 1.00 96.81 92 GLN A CA 1
ATOM 690 C C . GLN A 1 92 ? -8.058 7.393 -3.468 1.00 96.81 92 GLN A C 1
ATOM 692 O O . GLN A 1 92 ? -8.759 7.693 -2.505 1.00 96.81 92 GLN A O 1
ATOM 697 N N . PHE A 1 93 ? -7.971 6.138 -3.919 1.00 96.75 93 PHE A N 1
ATOM 698 C CA . PHE A 1 93 ? -8.731 5.021 -3.359 1.00 96.75 93 PHE A CA 1
ATOM 699 C C . PHE A 1 93 ? -8.517 4.819 -1.852 1.00 96.75 93 PHE A C 1
ATOM 701 O O . PHE A 1 93 ? -9.423 4.349 -1.174 1.00 96.75 93 PHE A O 1
ATOM 708 N N . VAL A 1 94 ? -7.350 5.194 -1.313 1.00 96.00 94 VAL A N 1
ATOM 709 C CA . VAL A 1 94 ? -7.057 5.119 0.125 1.00 96.00 94 VAL A CA 1
ATOM 710 C C . VAL A 1 94 ? -8.002 6.027 0.905 1.00 96.00 94 VAL A C 1
ATOM 712 O O . VAL A 1 94 ? -8.593 5.605 1.897 1.00 96.00 94 VAL A O 1
ATOM 715 N N . VAL A 1 95 ? -8.173 7.264 0.436 1.00 95.56 95 VAL A N 1
ATOM 716 C CA . VAL A 1 95 ? -9.086 8.235 1.048 1.00 95.56 95 VAL A CA 1
ATOM 717 C C . VAL A 1 95 ? -10.527 7.783 0.854 1.00 95.56 95 VAL A C 1
ATOM 719 O O . VAL A 1 95 ? -11.286 7.743 1.823 1.00 95.56 95 VAL A O 1
ATOM 722 N N . ASP A 1 96 ? -10.877 7.382 -0.369 1.00 96.56 96 ASP A N 1
ATOM 723 C CA . ASP A 1 96 ? -12.232 6.956 -0.713 1.00 96.56 96 ASP A CA 1
ATOM 724 C C . ASP A 1 96 ? -12.679 5.772 0.162 1.00 96.56 96 ASP A C 1
ATOM 726 O O . ASP A 1 96 ? -13.777 5.785 0.713 1.00 96.56 96 ASP A O 1
ATOM 730 N N . GLU A 1 97 ? -11.820 4.767 0.367 1.00 95.94 97 GLU A N 1
ATOM 731 C CA . GLU A 1 97 ? -12.125 3.599 1.203 1.00 95.94 97 GLU A CA 1
ATOM 732 C C . GLU A 1 97 ? -12.268 3.947 2.686 1.00 95.94 97 GLU A C 1
ATOM 734 O O . GLU A 1 97 ? -13.160 3.423 3.359 1.00 95.94 97 GLU A O 1
ATOM 739 N N . LEU A 1 98 ? -11.432 4.851 3.207 1.00 93.69 98 LEU A N 1
ATOM 740 C CA . LEU A 1 98 ? -11.539 5.319 4.591 1.00 93.69 98 LEU A CA 1
ATOM 741 C C . LEU A 1 98 ? -12.799 6.163 4.831 1.00 93.69 98 LEU A C 1
ATOM 743 O O . LEU A 1 98 ? -13.314 6.181 5.953 1.00 93.69 98 LEU A O 1
ATOM 747 N N . GLN A 1 99 ? -13.303 6.840 3.797 1.00 94.19 99 GLN A N 1
ATOM 748 C CA . GLN A 1 99 ? -14.534 7.631 3.843 1.00 94.19 99 GLN A CA 1
ATOM 749 C C . GLN A 1 99 ? -15.795 6.808 3.539 1.00 94.19 99 GLN A C 1
ATOM 751 O O . GLN A 1 99 ? -16.871 7.153 4.026 1.00 94.19 99 GLN A O 1
ATOM 756 N N . ALA A 1 100 ? -15.677 5.697 2.804 1.00 92.50 100 ALA A N 1
ATOM 757 C CA . ALA A 1 100 ? -16.806 4.864 2.377 1.00 92.50 100 ALA A CA 1
ATOM 758 C C . ALA A 1 100 ? -17.627 4.280 3.539 1.00 92.50 100 ALA A C 1
ATOM 760 O O . ALA A 1 100 ? -18.792 3.923 3.367 1.00 92.50 100 ALA A O 1
ATOM 761 N N . ARG A 1 101 ? -17.037 4.163 4.735 1.00 89.06 101 ARG A N 1
ATOM 762 C CA . ARG A 1 101 ? -17.720 3.675 5.939 1.00 89.06 101 ARG A CA 1
ATOM 763 C C . ARG A 1 101 ? -17.577 4.682 7.068 1.00 89.06 101 ARG A C 1
ATOM 765 O O . ARG A 1 101 ? -16.468 4.980 7.509 1.00 89.06 101 ARG A O 1
ATOM 772 N N . SER A 1 102 ? -18.717 5.147 7.582 1.00 90.25 102 SER A N 1
ATOM 773 C CA . SER A 1 102 ? -18.749 6.068 8.720 1.00 90.25 102 SER A CA 1
ATOM 774 C C . SER A 1 102 ? -17.920 5.528 9.889 1.00 90.25 102 SER A C 1
ATOM 776 O O . SER A 1 102 ? -18.038 4.366 10.284 1.00 90.25 102 SER A O 1
ATOM 778 N N . GLY A 1 103 ? -17.034 6.375 10.411 1.00 89.69 10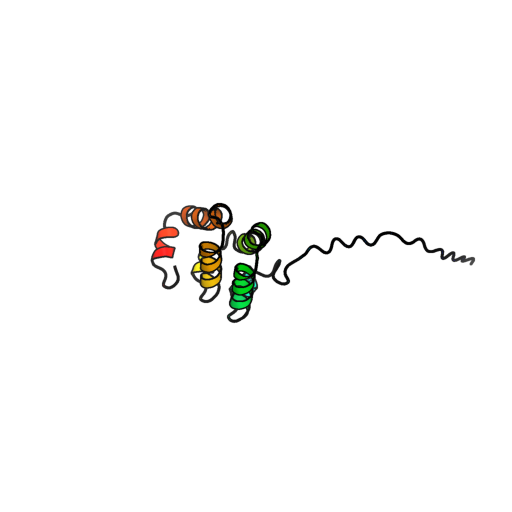3 GLY A N 1
ATOM 779 C CA . GLY A 1 103 ? -16.147 6.049 11.523 1.00 89.69 103 GLY A CA 1
ATOM 780 C C . GLY A 1 103 ? -14.902 5.229 11.170 1.00 89.69 103 GLY A C 1
ATOM 781 O O . GLY A 1 103 ? -14.085 5.023 12.067 1.00 89.69 103 GLY A O 1
ATOM 782 N N . LEU A 1 104 ? -14.704 4.783 9.922 1.00 90.12 104 LEU A N 1
ATOM 783 C CA . LEU A 1 104 ? -13.510 4.013 9.547 1.00 90.12 104 LEU A CA 1
ATOM 784 C C . LEU A 1 104 ? -12.246 4.878 9.579 1.00 90.12 104 LEU A C 1
ATOM 786 O O . LEU A 1 104 ? -11.262 4.475 10.192 1.00 90.12 104 LEU A O 1
ATOM 790 N N . ALA A 1 105 ? -12.303 6.102 9.046 1.00 91.56 105 ALA A N 1
ATOM 791 C CA . ALA A 1 105 ? -11.221 7.082 9.179 1.00 91.56 105 ALA A CA 1
ATOM 792 C C . ALA A 1 105 ? -10.849 7.358 10.651 1.00 91.56 105 ALA A C 1
ATOM 794 O O . ALA A 1 105 ? -9.676 7.377 11.013 1.00 91.56 105 ALA A O 1
ATOM 795 N N . ALA A 1 106 ? -11.845 7.493 11.534 1.00 93.00 106 ALA A N 1
ATOM 796 C CA . ALA A 1 106 ? -11.602 7.708 12.960 1.00 93.00 106 ALA A CA 1
ATOM 797 C C . ALA A 1 106 ? -11.013 6.465 13.655 1.00 93.00 106 ALA A C 1
ATOM 799 O O . ALA A 1 106 ? -10.245 6.593 14.603 1.00 93.00 106 ALA A O 1
ATOM 800 N N . GLN A 1 107 ? -11.372 5.258 13.211 1.00 92.25 107 GLN A N 1
ATOM 801 C CA . GLN A 1 107 ? -10.764 4.015 13.695 1.00 92.25 107 GLN A CA 1
ATOM 802 C C . GLN A 1 107 ? -9.322 3.865 13.212 1.00 92.25 107 GLN A C 1
ATOM 804 O O . GLN A 1 107 ? -8.468 3.492 14.011 1.00 92.25 107 GLN A O 1
ATOM 809 N N . ALA A 1 108 ? -9.062 4.180 11.940 1.00 91.62 108 ALA A N 1
ATOM 810 C CA . ALA A 1 108 ? -7.728 4.207 11.354 1.00 91.62 108 ALA A CA 1
ATOM 811 C C . ALA A 1 108 ? -6.806 5.133 12.160 1.00 91.62 108 ALA A C 1
ATOM 813 O O . ALA A 1 108 ? -5.811 4.660 12.695 1.00 91.62 108 ALA A O 1
ATOM 814 N N . ALA A 1 109 ? -7.224 6.381 12.393 1.00 91.75 109 ALA A N 1
ATOM 815 C CA . ALA A 1 109 ? -6.451 7.376 13.143 1.00 91.75 109 ALA A CA 1
ATOM 816 C C . ALA A 1 109 ? -6.190 7.022 14.624 1.00 91.75 109 ALA A C 1
ATOM 818 O O . ALA A 1 109 ? -5.315 7.603 15.257 1.00 91.75 109 ALA A O 1
ATOM 819 N N . ARG A 1 110 ? -6.963 6.100 15.215 1.00 92.38 110 ARG A N 1
ATOM 820 C CA . ARG A 1 110 ? -6.755 5.615 16.595 1.00 92.38 110 ARG A CA 1
ATOM 821 C C . ARG A 1 110 ? -5.955 4.316 16.659 1.00 92.38 110 ARG A C 1
ATOM 823 O O . ARG A 1 110 ? -5.697 3.809 17.750 1.00 92.38 110 ARG A O 1
ATOM 830 N N . HIS A 1 111 ? -5.625 3.724 15.516 1.00 92.44 111 HIS A N 1
ATOM 831 C CA . HIS A 1 111 ? -4.896 2.470 15.467 1.00 92.44 111 HIS A CA 1
ATOM 832 C C . HIS A 1 111 ? -3.398 2.726 15.644 1.00 92.44 111 HIS A C 1
ATOM 834 O O . HIS A 1 111 ? -2.855 3.663 15.082 1.00 92.44 111 HIS A O 1
ATOM 840 N N . LYS A 1 112 ? -2.686 1.838 16.347 1.00 89.31 112 LYS A N 1
ATOM 841 C CA . LYS A 1 112 ? -1.234 1.969 16.597 1.00 89.31 112 LYS A CA 1
ATOM 842 C C . LYS A 1 112 ? -0.336 2.034 15.344 1.00 89.31 112 LYS A C 1
ATOM 844 O O . LYS A 1 112 ? 0.861 2.251 15.479 1.00 89.31 112 LYS A O 1
ATOM 849 N N . TYR A 1 113 ? -0.892 1.762 14.164 1.00 85.31 113 TYR A N 1
ATOM 850 C CA . TYR A 1 113 ? -0.194 1.731 12.871 1.00 85.31 113 TYR A CA 1
ATOM 851 C C . TYR A 1 113 ? -0.846 2.650 11.822 1.00 85.31 113 TYR A C 1
ATOM 853 O O . TYR A 1 113 ? -0.444 2.609 10.660 1.00 85.31 113 TYR A O 1
ATOM 861 N N . GLY A 1 114 ? -1.900 3.378 12.208 1.00 69.06 114 GLY A N 1
ATOM 862 C CA . GLY A 1 114 ? -2.679 4.242 11.322 1.00 69.06 114 GLY A CA 1
ATOM 863 C C . GLY A 1 114 ? -2.391 5.716 11.516 1.00 69.06 114 GLY A C 1
ATOM 864 O O . GLY A 1 114 ? -1.707 6.061 12.504 1.00 69.06 114 GLY A O 1
#

Mean predicted aligned error: 10.11 Å

Nearest PDB structures (foldseek):
  3bx3-assembly2_B  TM=9.140E-01  e=3.199E-03  Saccharomyces cerevisiae
  3bx3-assembly1_A  TM=9.137E-01  e=3.199E-03  Saccharomyces cerevisiae
  3bx2-assembly2_B  TM=9.128E-01  e=9.019E-03  Saccharomyces cerevisiae
  5wzh-assembly1_A  TM=6.942E-01  e=5.533E-02  Arabidopsis thaliana
  5wzj-assembly1_A  TM=6.932E-01  e=7.551E-02  Arabidopsis thaliana

Radius of gyration: 21.93 Å; Cα contacts (8 Å, |Δi|>4): 105; chains: 1; bounding box: 32×63×62 Å